Protein AF-A0AA37H356-F1 (afdb_monomer)

Structure (mmCIF, N/CA/C/O backbone):
data_AF-A0AA37H356-F1
#
_entry.id   AF-A0AA37H356-F1
#
loop_
_atom_site.group_PDB
_atom_site.id
_atom_site.type_symbol
_atom_site.label_atom_id
_atom_site.label_alt_id
_atom_site.label_comp_id
_atom_site.label_asym_id
_atom_site.label_entity_id
_atom_site.label_seq_id
_atom_site.pdbx_PDB_ins_code
_atom_site.Cartn_x
_atom_site.Cartn_y
_atom_site.Cartn_z
_atom_site.occupancy
_atom_site.B_iso_or_equiv
_atom_site.auth_seq_id
_atom_site.auth_comp_id
_atom_site.auth_asym_id
_atom_site.auth_atom_id
_atom_site.pdbx_PDB_model_num
ATOM 1 N N . MET A 1 1 ? 1.152 -1.610 14.961 1.00 90.94 1 MET A N 1
ATOM 2 C CA . MET A 1 1 ? -0.319 -1.770 15.049 1.00 90.94 1 MET A CA 1
ATOM 3 C C . MET A 1 1 ? -0.846 -1.714 16.476 1.00 90.94 1 MET A C 1
ATOM 5 O O . MET A 1 1 ? -1.595 -0.791 16.732 1.00 90.94 1 MET A O 1
ATOM 9 N N . LYS A 1 2 ? -0.465 -2.620 17.397 1.00 94.00 2 LYS A N 1
ATOM 10 C CA . LYS A 1 2 ? -1.009 -2.644 18.777 1.00 94.00 2 LYS A CA 1
ATOM 11 C C . LYS A 1 2 ? -0.949 -1.292 19.494 1.00 94.00 2 LYS A C 1
ATOM 13 O O . LYS A 1 2 ? -1.998 -0.783 19.840 1.00 94.00 2 LYS A O 1
ATOM 18 N N . ILE A 1 3 ? 0.238 -0.684 19.545 1.00 97.00 3 ILE A N 1
ATOM 19 C CA . ILE A 1 3 ? 0.449 0.637 20.159 1.00 97.00 3 ILE A CA 1
ATOM 20 C C . ILE A 1 3 ? -0.537 1.673 19.598 1.00 97.00 3 ILE A C 1
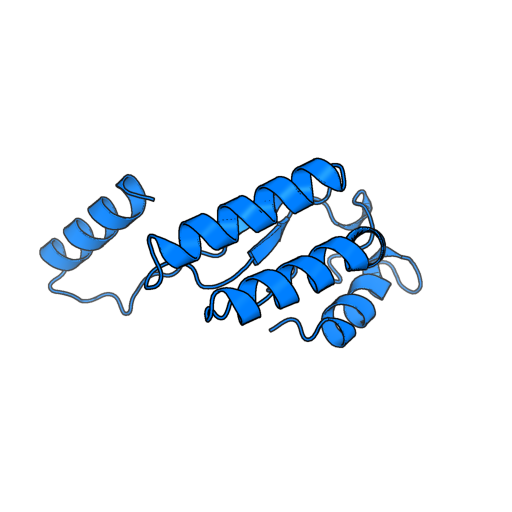ATOM 22 O O . ILE A 1 3 ? -1.257 2.304 20.347 1.00 97.00 3 ILE A O 1
ATOM 26 N N . ILE A 1 4 ? -0.645 1.800 18.271 1.00 96.56 4 ILE A N 1
ATOM 27 C CA . ILE A 1 4 ? -1.547 2.784 17.641 1.00 96.56 4 ILE A CA 1
ATOM 28 C C . ILE A 1 4 ? -3.017 2.536 18.019 1.00 96.56 4 ILE A C 1
ATOM 30 O O . ILE A 1 4 ? -3.767 3.483 18.228 1.00 96.56 4 ILE A O 1
ATOM 34 N N . ILE A 1 5 ? -3.430 1.267 18.073 1.00 96.88 5 ILE A N 1
ATOM 35 C CA . ILE A 1 5 ? -4.803 0.880 18.415 1.00 96.88 5 ILE A CA 1
ATOM 36 C C . ILE A 1 5 ? -5.090 1.181 19.889 1.00 96.88 5 ILE A C 1
ATOM 38 O O . ILE A 1 5 ? -6.106 1.795 20.187 1.00 96.88 5 ILE A O 1
ATOM 42 N N . GLU A 1 6 ? -4.182 0.785 20.781 1.00 97.56 6 GLU A N 1
ATOM 43 C CA . GLU A 1 6 ? -4.282 1.006 22.227 1.00 97.56 6 GLU A CA 1
ATOM 44 C C . GLU A 1 6 ? -4.358 2.507 22.542 1.00 97.56 6 GLU A C 1
ATOM 46 O O . GLU A 1 6 ? -5.304 2.946 23.190 1.00 97.56 6 GLU A O 1
ATOM 51 N N . GLU A 1 7 ? -3.461 3.314 21.971 1.00 97.25 7 GLU A N 1
ATOM 52 C CA . GLU A 1 7 ? -3.460 4.773 22.146 1.00 97.25 7 GLU A CA 1
ATOM 53 C C . GLU A 1 7 ? -4.742 5.432 21.612 1.00 97.25 7 GLU A C 1
ATOM 55 O O . GLU A 1 7 ? -5.293 6.343 22.235 1.00 97.25 7 GLU A O 1
ATOM 60 N N . PHE A 1 8 ? -5.254 4.974 20.461 1.00 96.88 8 PHE A N 1
ATOM 61 C CA . PHE A 1 8 ? -6.523 5.472 19.929 1.00 96.88 8 PHE A CA 1
ATOM 62 C C . PHE A 1 8 ? -7.692 5.129 20.859 1.00 96.88 8 PHE A C 1
ATOM 64 O O . PHE A 1 8 ? -8.530 5.991 21.130 1.00 96.88 8 PHE A O 1
ATOM 71 N N . ASP A 1 9 ? -7.757 3.894 21.356 1.00 96.50 9 ASP A N 1
ATOM 72 C CA . ASP A 1 9 ? -8.842 3.443 22.226 1.00 96.50 9 ASP A CA 1
ATOM 73 C C . ASP A 1 9 ? -8.810 4.179 23.579 1.00 96.50 9 ASP A C 1
ATOM 75 O O . ASP A 1 9 ? -9.851 4.646 24.051 1.00 96.50 9 ASP A O 1
ATOM 79 N N . GLU A 1 10 ? -7.629 4.373 24.172 1.00 97.44 10 GLU A N 1
ATOM 80 C CA . GLU A 1 10 ? -7.453 5.170 25.393 1.00 97.44 10 GLU A CA 1
ATOM 81 C C . GLU A 1 10 ? -7.842 6.641 25.186 1.00 97.44 10 GLU A C 1
ATOM 83 O O . GLU A 1 10 ? -8.527 7.246 26.023 1.00 97.44 10 GLU A O 1
ATOM 88 N N . PHE A 1 11 ? -7.459 7.231 24.049 1.00 97.31 11 PHE A N 1
ATOM 89 C CA . PHE A 1 11 ? -7.846 8.594 23.701 1.00 97.31 11 PHE A CA 1
ATOM 90 C C . PHE A 1 11 ? -9.368 8.741 23.593 1.00 97.31 11 PHE A C 1
ATOM 92 O O . PHE A 1 11 ? -9.939 9.688 24.143 1.00 97.31 11 PHE A O 1
ATOM 99 N N . GLN A 1 12 ? -10.044 7.803 22.927 1.00 97.31 12 GLN A N 1
ATOM 100 C CA . GLN A 1 12 ? -11.500 7.832 22.781 1.00 97.31 12 GLN A CA 1
ATOM 101 C C . GLN A 1 12 ? -12.210 7.680 24.129 1.00 97.31 12 GLN A C 1
ATOM 103 O O . GLN A 1 12 ? -13.159 8.416 24.401 1.00 97.31 12 GLN A O 1
ATOM 108 N N . GLN A 1 13 ? -11.718 6.804 25.013 1.00 97.25 13 GLN A N 1
ATOM 109 C CA . GLN A 1 13 ? -12.255 6.659 26.371 1.00 97.25 13 GLN A CA 1
ATOM 110 C C . GLN A 1 13 ? -12.148 7.968 27.161 1.00 97.25 13 GLN A C 1
ATOM 112 O O . GLN A 1 13 ? -13.131 8.425 27.745 1.00 97.25 13 GLN A O 1
ATOM 117 N N . ARG A 1 14 ? -10.981 8.623 27.130 1.00 97.75 14 ARG A N 1
ATOM 118 C CA . ARG A 1 14 ? -10.751 9.894 27.837 1.00 97.75 14 ARG A CA 1
ATOM 119 C C . ARG A 1 14 ? -11.570 11.053 27.270 1.00 97.75 14 ARG A C 1
ATOM 121 O O . ARG A 1 14 ? -11.946 11.964 28.005 1.00 97.75 14 ARG A O 1
ATOM 128 N N . THR A 1 15 ? -11.855 11.031 25.973 1.00 97.19 15 THR A N 1
ATOM 129 C CA . THR A 1 15 ? -12.542 12.123 25.270 1.00 97.19 15 THR A CA 1
ATOM 130 C C . THR A 1 15 ? -14.016 11.847 24.979 1.00 97.19 15 THR A C 1
ATOM 132 O O . THR A 1 15 ? -14.654 12.643 24.297 1.00 97.19 15 THR A O 1
ATOM 135 N N . HIS A 1 16 ? -14.579 10.772 25.543 1.00 95.88 16 HIS A N 1
ATOM 136 C CA . HIS A 1 16 ? -15.986 10.389 25.380 1.00 95.88 16 HIS A CA 1
ATOM 137 C C . HIS A 1 16 ? -16.375 10.192 23.905 1.00 95.88 16 HIS A C 1
ATOM 139 O O . HIS A 1 16 ? -17.433 10.630 23.458 1.00 95.88 16 HIS A O 1
ATOM 145 N N . ASN A 1 17 ? -15.509 9.506 23.156 1.00 94.81 17 ASN A N 1
ATOM 146 C CA . ASN A 1 17 ? -15.661 9.209 21.732 1.00 94.81 17 ASN A CA 1
ATOM 147 C C . ASN A 1 17 ? -15.778 10.452 20.823 1.00 94.81 17 ASN A C 1
ATOM 149 O O . ASN A 1 17 ? -16.533 10.440 19.851 1.00 94.81 17 ASN A O 1
ATOM 153 N N . SER A 1 18 ? -15.072 11.545 21.134 1.00 94.56 18 SER A N 1
ATOM 154 C CA . SER A 1 18 ? -15.209 12.808 20.391 1.00 94.56 18 SER A CA 1
ATOM 155 C C . SER A 1 18 ? -14.541 12.809 19.011 1.00 94.56 18 SER A C 1
ATOM 157 O O . SER A 1 18 ? -14.809 13.701 18.205 1.00 94.56 18 SER A O 1
ATOM 159 N N . PHE A 1 19 ? -13.678 11.832 18.713 1.00 95.12 19 PHE A N 1
ATOM 160 C CA . PHE A 1 19 ? -12.934 11.777 17.457 1.00 95.12 19 PHE A CA 1
ATOM 161 C C . PHE A 1 19 ? -13.582 10.816 16.454 1.00 95.12 19 PHE A C 1
ATOM 163 O O . PHE A 1 19 ? -13.939 9.690 16.794 1.00 95.12 19 PHE A O 1
ATOM 170 N N . GLY A 1 20 ? -13.711 11.241 15.194 1.00 93.50 20 GLY A N 1
ATOM 171 C CA . GLY A 1 20 ? -14.481 10.508 14.177 1.00 93.50 20 GLY A CA 1
ATOM 172 C C . GLY A 1 20 ? -13.900 9.148 13.771 1.00 93.50 20 GLY A C 1
ATOM 173 O O . GLY A 1 20 ? -14.635 8.284 13.296 1.00 93.50 20 GLY A O 1
ATOM 174 N N . GLY A 1 21 ? -12.597 8.929 13.963 1.00 94.69 21 GLY A N 1
ATOM 175 C CA . GLY A 1 21 ? -11.954 7.650 13.671 1.00 94.69 21 GLY A CA 1
ATOM 176 C C . GLY A 1 21 ? -10.511 7.782 13.205 1.00 94.69 21 GLY A C 1
ATOM 177 O O . GLY A 1 21 ? -10.024 8.873 12.936 1.00 94.69 21 GLY A O 1
ATOM 178 N N . LEU A 1 22 ? -9.838 6.640 13.086 1.00 96.12 2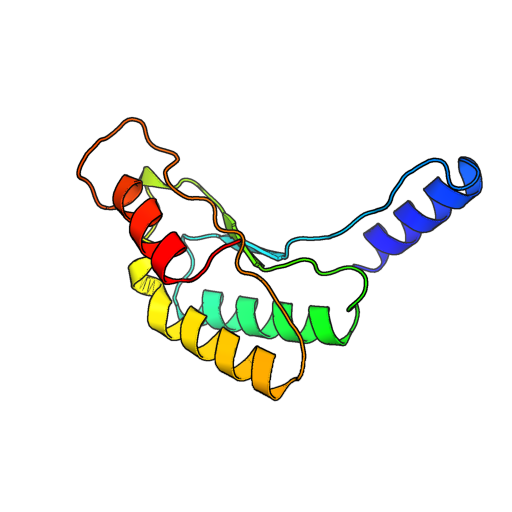2 LEU A N 1
ATOM 179 C CA . LEU A 1 22 ? -8.478 6.535 12.569 1.00 96.12 22 LEU A CA 1
ATOM 180 C C . LEU A 1 22 ? -8.392 5.364 11.586 1.00 96.12 22 LEU A C 1
ATOM 182 O O . LEU A 1 22 ? -8.987 4.302 11.795 1.00 96.12 22 LEU A O 1
ATOM 186 N N . LYS A 1 23 ? -7.625 5.565 10.518 1.00 97.06 23 LYS A N 1
ATOM 187 C CA . LYS A 1 23 ? -7.218 4.539 9.559 1.00 97.06 23 LYS A CA 1
ATOM 188 C C . LYS A 1 23 ? -5.732 4.699 9.263 1.00 97.06 23 LYS A C 1
ATOM 190 O O . LYS A 1 23 ? -5.162 5.756 9.506 1.00 97.06 23 LYS A O 1
ATOM 195 N N . ILE A 1 24 ? -5.124 3.643 8.743 1.00 97.81 24 ILE A N 1
ATOM 196 C CA . ILE A 1 24 ? -3.696 3.562 8.455 1.00 97.81 24 ILE A CA 1
ATOM 197 C C . ILE A 1 24 ? -3.523 3.200 6.986 1.00 97.81 24 ILE A C 1
ATOM 199 O O . ILE A 1 24 ? -4.090 2.211 6.518 1.00 97.81 24 ILE A O 1
ATOM 203 N N . ILE A 1 25 ? -2.729 3.990 6.277 1.00 98.38 25 ILE A N 1
ATOM 204 C CA . ILE A 1 25 ? -2.193 3.633 4.965 1.00 98.38 25 ILE A CA 1
ATOM 205 C C . ILE A 1 25 ? -0.834 2.991 5.229 1.00 98.38 25 ILE A C 1
ATOM 207 O O . ILE A 1 25 ? -0.018 3.550 5.961 1.00 98.38 25 ILE A O 1
ATOM 211 N N . TYR A 1 26 ? -0.627 1.778 4.726 1.00 98.25 26 TYR A N 1
ATOM 212 C CA . TYR A 1 26 ? 0.659 1.107 4.854 1.00 98.25 26 TYR A CA 1
ATOM 213 C C . TYR A 1 26 ? 1.601 1.666 3.784 1.00 98.25 26 TYR A C 1
ATOM 215 O O . TYR A 1 26 ? 1.279 1.608 2.601 1.00 98.25 26 TYR A O 1
ATOM 223 N N . CYS A 1 27 ? 2.756 2.190 4.187 1.00 97.69 27 CYS A N 1
ATOM 224 C CA . CYS A 1 27 ? 3.684 2.852 3.274 1.00 97.69 27 CYS A CA 1
ATOM 225 C C . CYS A 1 27 ? 5.004 2.087 3.170 1.00 97.69 27 CYS A C 1
ATOM 227 O O . CYS A 1 27 ? 5.475 1.498 4.144 1.00 97.69 27 CYS A O 1
ATOM 229 N N . THR A 1 28 ? 5.641 2.136 2.005 1.00 96.56 28 THR A N 1
ATOM 230 C CA . THR A 1 28 ? 7.001 1.613 1.797 1.00 96.56 28 THR A CA 1
ATOM 231 C C . THR A 1 28 ? 7.831 2.583 0.962 1.00 96.56 28 THR A C 1
ATOM 233 O O . THR A 1 28 ? 7.273 3.258 0.095 1.00 96.56 28 THR A O 1
ATOM 236 N N . PRO A 1 29 ? 9.151 2.701 1.206 1.00 95.56 29 PRO A N 1
ATOM 237 C CA . PRO A 1 29 ? 9.993 3.589 0.419 1.00 95.56 29 PRO A CA 1
ATOM 238 C C . PRO A 1 29 ? 10.022 3.203 -1.061 1.00 95.56 29 PRO A C 1
ATOM 240 O O . PRO A 1 29 ? 10.332 2.066 -1.412 1.00 95.56 29 PRO A O 1
ATOM 243 N N . ARG A 1 30 ? 9.798 4.177 -1.946 1.00 93.69 30 ARG A N 1
ATOM 244 C CA . ARG A 1 30 ? 9.852 3.979 -3.406 1.00 93.69 30 ARG A CA 1
ATOM 245 C C . ARG A 1 30 ? 11.244 3.636 -3.944 1.00 93.69 30 ARG A C 1
ATOM 247 O O . ARG A 1 30 ? 11.380 3.203 -5.082 1.00 93.69 30 ARG A O 1
ATOM 254 N N . SER A 1 31 ? 12.286 3.856 -3.145 1.00 92.88 31 SER A N 1
ATOM 255 C CA . SER A 1 31 ? 13.673 3.511 -3.475 1.00 92.88 31 SER A CA 1
ATOM 256 C C . SER A 1 31 ? 13.985 2.020 -3.316 1.00 92.88 31 SER A C 1
ATOM 258 O O . SER A 1 31 ? 15.081 1.589 -3.673 1.00 92.88 31 SER A O 1
ATOM 260 N N . PHE A 1 32 ? 13.059 1.230 -2.768 1.00 95.00 32 PHE A N 1
ATOM 261 C CA . PHE A 1 32 ? 13.256 -0.200 -2.561 1.00 95.00 32 PHE A CA 1
ATOM 262 C C . PHE A 1 32 ? 13.300 -0.983 -3.883 1.00 95.00 32 PHE A C 1
ATOM 264 O O . PHE A 1 32 ? 12.791 -0.555 -4.925 1.00 95.00 32 PHE A O 1
ATOM 271 N N . SER A 1 33 ? 13.949 -2.150 -3.839 1.00 95.94 33 SER A N 1
ATOM 272 C CA . SER A 1 33 ? 13.914 -3.104 -4.947 1.00 95.94 33 SER A CA 1
ATOM 273 C C . SER A 1 33 ? 12.515 -3.700 -5.096 1.00 95.94 33 SER A C 1
ATOM 275 O O . SER A 1 33 ? 11.732 -3.717 -4.146 1.00 95.94 33 SER A O 1
ATOM 277 N N . ASN A 1 34 ? 12.219 -4.236 -6.279 1.00 96.31 34 ASN A N 1
ATOM 278 C CA . ASN A 1 34 ? 10.944 -4.888 -6.575 1.00 96.31 34 ASN A CA 1
ATOM 279 C C . ASN A 1 34 ? 10.616 -5.993 -5.553 1.00 96.31 34 ASN A C 1
ATOM 281 O O . ASN A 1 34 ? 9.516 -6.006 -5.012 1.00 96.31 34 ASN A O 1
ATOM 285 N N . ASP A 1 35 ? 11.597 -6.827 -5.186 1.00 97.62 35 ASP A N 1
ATOM 286 C CA . ASP A 1 35 ? 11.423 -7.887 -4.179 1.00 97.62 35 ASP A CA 1
ATOM 287 C C . ASP A 1 35 ? 11.040 -7.340 -2.794 1.00 97.62 35 ASP A C 1
ATOM 289 O O . ASP A 1 35 ? 10.211 -7.919 -2.091 1.00 97.62 35 ASP A O 1
ATOM 293 N N . LEU A 1 36 ? 11.630 -6.210 -2.390 1.00 97.88 36 LEU A N 1
ATOM 294 C CA . LEU A 1 36 ? 11.308 -5.563 -1.118 1.00 97.88 36 LEU A CA 1
ATOM 295 C C . LEU A 1 36 ? 9.926 -4.899 -1.154 1.00 97.88 36 LEU A C 1
ATOM 297 O O . LEU A 1 36 ? 9.229 -4.895 -0.139 1.00 97.88 36 LEU A O 1
ATOM 301 N N . VAL A 1 37 ? 9.511 -4.368 -2.308 1.00 97.81 37 VAL A N 1
ATOM 302 C CA . VAL A 1 37 ? 8.155 -3.835 -2.499 1.00 97.81 37 VAL A CA 1
ATOM 303 C C . VAL A 1 37 ? 7.120 -4.964 -2.503 1.00 97.81 37 VAL A C 1
ATOM 305 O O . VAL A 1 37 ? 6.120 -4.841 -1.802 1.00 97.81 37 VAL A O 1
ATOM 308 N N . ASP A 1 38 ? 7.350 -6.087 -3.196 1.00 98.19 38 ASP A N 1
ATOM 309 C CA . ASP A 1 38 ? 6.444 -7.249 -3.137 1.00 98.19 38 ASP A CA 1
ATOM 310 C C . ASP A 1 38 ? 6.353 -7.806 -1.711 1.00 98.19 38 ASP A C 1
ATOM 312 O O . ASP A 1 38 ? 5.254 -8.078 -1.222 1.00 98.19 38 ASP A O 1
ATOM 316 N N . PHE A 1 39 ? 7.475 -7.889 -0.988 1.00 98.44 39 PHE A N 1
ATOM 317 C CA . PHE A 1 39 ? 7.464 -8.256 0.427 1.00 98.44 39 PHE A CA 1
ATOM 318 C C . PHE A 1 39 ? 6.557 -7.329 1.251 1.00 98.44 39 PHE A C 1
ATOM 320 O O . PHE A 1 39 ? 5.702 -7.808 2.000 1.00 98.44 39 PHE A O 1
ATOM 327 N N . ALA A 1 40 ? 6.694 -6.014 1.081 1.00 98.44 40 ALA A N 1
ATOM 328 C CA . ALA A 1 40 ? 5.872 -5.028 1.773 1.00 98.44 40 ALA A C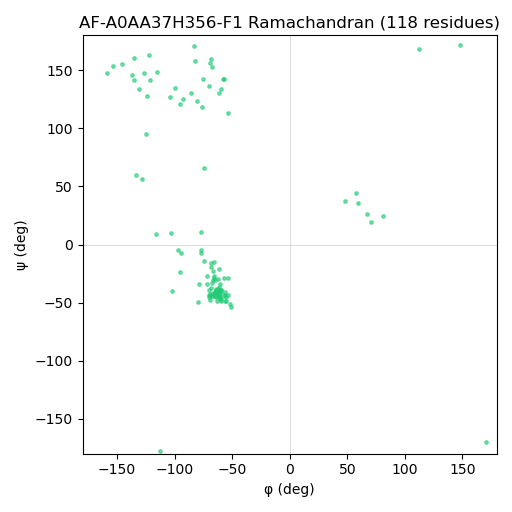A 1
ATOM 329 C C . ALA A 1 40 ? 4.383 -5.107 1.395 1.00 98.44 40 ALA A C 1
ATOM 331 O O . ALA A 1 40 ? 3.515 -4.988 2.261 1.00 98.44 40 ALA A O 1
ATOM 332 N N . LEU A 1 41 ? 4.068 -5.354 0.122 1.00 98.50 41 LEU A N 1
ATOM 333 C CA . LEU A 1 41 ? 2.701 -5.580 -0.353 1.00 98.50 41 LEU A CA 1
ATOM 334 C C . LEU A 1 41 ? 2.092 -6.824 0.315 1.00 98.50 41 LEU A C 1
ATOM 336 O O . LEU A 1 41 ? 0.975 -6.773 0.834 1.00 98.50 41 LEU A O 1
ATOM 340 N N . ASN A 1 42 ? 2.841 -7.928 0.393 1.00 98.44 42 ASN A N 1
ATOM 341 C CA . ASN A 1 42 ? 2.398 -9.137 1.091 1.00 98.44 42 ASN A CA 1
ATOM 342 C C . ASN A 1 42 ? 2.206 -8.893 2.601 1.00 98.44 42 ASN A C 1
ATOM 344 O O . ASN A 1 42 ? 1.240 -9.391 3.189 1.00 98.44 42 ASN A O 1
ATOM 348 N N . GLU A 1 43 ? 3.073 -8.098 3.238 1.00 98.44 43 GLU A N 1
ATOM 349 C CA . GLU A 1 43 ? 2.892 -7.706 4.640 1.00 98.44 43 GLU A CA 1
ATOM 350 C C . GLU A 1 43 ? 1.635 -6.841 4.825 1.00 98.44 43 GLU A C 1
ATOM 352 O O . GLU A 1 43 ? 0.842 -7.094 5.736 1.00 98.44 43 GLU A O 1
ATOM 357 N N . CYS A 1 44 ? 1.389 -5.881 3.929 1.00 98.56 44 CYS A N 1
ATOM 358 C CA . CYS A 1 44 ? 0.172 -5.071 3.928 1.00 98.56 44 CYS A CA 1
ATOM 359 C C . CYS A 1 44 ? -1.089 -5.945 3.838 1.00 98.56 44 CYS A C 1
ATOM 361 O O . CYS A 1 44 ? -2.027 -5.753 4.618 1.00 98.56 44 CYS A O 1
ATOM 363 N N . LEU A 1 45 ? -1.096 -6.956 2.961 1.00 98.62 45 LEU A N 1
ATOM 364 C CA . LEU A 1 45 ? -2.194 -7.922 2.854 1.00 98.62 45 LEU A CA 1
ATOM 365 C C . LEU A 1 45 ? -2.399 -8.700 4.161 1.00 98.62 45 LEU A C 1
ATOM 367 O O . LEU A 1 45 ? -3.522 -8.793 4.668 1.00 98.62 45 LEU A O 1
ATOM 371 N N . ALA A 1 46 ? -1.320 -9.205 4.763 1.00 98.31 46 ALA A N 1
ATOM 372 C CA . ALA A 1 46 ? -1.387 -9.881 6.058 1.00 98.31 46 ALA A CA 1
ATOM 373 C C . ALA A 1 46 ? -1.944 -8.955 7.157 1.00 98.31 46 ALA A C 1
ATOM 375 O O . ALA A 1 46 ? -2.756 -9.373 7.990 1.00 98.31 46 ALA A O 1
ATOM 376 N N . PHE A 1 47 ? -1.564 -7.677 7.137 1.00 98.12 47 PHE A N 1
ATOM 377 C CA . PHE A 1 47 ? -2.049 -6.673 8.078 1.00 98.12 47 PHE A CA 1
ATOM 378 C C . PHE A 1 47 ? -3.517 -6.334 7.840 1.00 98.12 47 PHE A C 1
ATOM 380 O O . PHE A 1 47 ? -4.258 -6.188 8.811 1.00 98.12 47 PHE A O 1
ATOM 387 N N . LYS A 1 48 ? -3.968 -6.254 6.585 1.00 98.12 48 LYS A N 1
ATOM 388 C CA . LYS A 1 48 ? -5.382 -6.065 6.255 1.00 98.12 48 LYS A CA 1
ATOM 389 C C . LYS A 1 48 ? -6.223 -7.224 6.776 1.00 98.12 48 LYS A C 1
ATOM 391 O O . LYS A 1 48 ? -7.259 -6.974 7.382 1.00 98.12 48 LYS A O 1
ATOM 396 N N . ASN A 1 49 ? -5.758 -8.460 6.613 1.00 97.38 49 ASN A N 1
ATOM 397 C CA . ASN A 1 49 ? -6.453 -9.643 7.124 1.00 97.38 49 ASN A CA 1
ATOM 398 C C . ASN A 1 49 ? -6.531 -9.652 8.655 1.00 97.38 49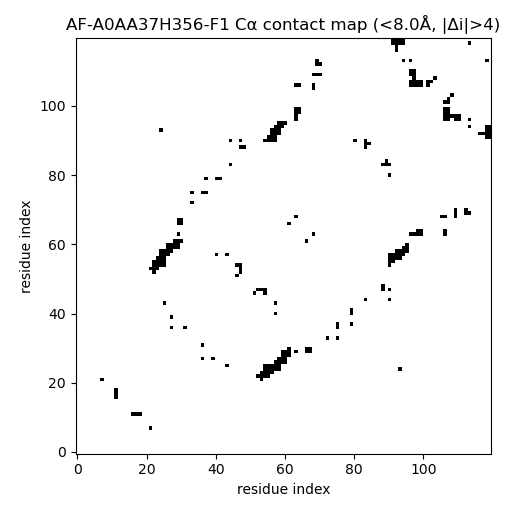 ASN A C 1
ATOM 400 O O . ASN A 1 49 ? -7.565 -9.981 9.232 1.00 97.38 49 ASN A O 1
ATOM 404 N N . LYS A 1 50 ? -5.454 -9.244 9.333 1.00 97.44 50 LYS A N 1
ATOM 405 C CA . LYS A 1 50 ? -5.394 -9.226 10.800 1.00 97.44 50 LYS A CA 1
ATOM 406 C C . LYS A 1 50 ? -6.116 -8.032 11.432 1.00 97.44 50 LYS A C 1
ATOM 408 O O . LYS A 1 50 ? -6.676 -8.152 12.519 1.00 97.44 50 LYS A O 1
ATOM 413 N N . TRP A 1 51 ? -6.096 -6.878 10.771 1.00 97.19 51 TRP A N 1
ATOM 414 C CA . TRP A 1 51 ? -6.635 -5.608 11.260 1.00 97.19 51 TRP A CA 1
ATOM 415 C C . TRP A 1 51 ? -7.492 -4.908 10.188 1.00 97.19 51 TRP A C 1
ATOM 417 O O . TRP A 1 51 ? -7.220 -3.756 9.828 1.00 97.19 51 TRP A O 1
ATOM 427 N N . PRO A 1 52 ? -8.575 -5.546 9.699 1.00 96.50 52 PRO A N 1
ATOM 428 C CA . PRO A 1 52 ? -9.339 -5.066 8.540 1.00 96.50 52 PRO A CA 1
ATOM 429 C C . PRO A 1 52 ? -9.992 -3.701 8.761 1.00 96.50 52 PRO A C 1
ATOM 431 O O . PRO A 1 52 ? -10.136 -2.919 7.814 1.00 96.50 52 PRO A O 1
ATOM 434 N N . LYS A 1 53 ? -10.334 -3.389 10.020 1.00 95.81 53 LYS A N 1
ATOM 435 C CA . LYS A 1 53 ? -10.860 -2.088 10.451 1.00 95.81 53 LYS A CA 1
ATOM 436 C C . LYS A 1 53 ? -9.834 -0.964 10.300 1.00 95.81 53 LYS A C 1
ATOM 438 O O . LYS A 1 53 ? -10.254 0.173 10.136 1.00 95.81 53 LYS A O 1
ATOM 443 N N . TRP A 1 54 ? -8.537 -1.241 10.349 1.00 97.38 54 TRP A N 1
ATOM 444 C CA . TRP A 1 54 ? -7.515 -0.203 10.490 1.00 97.38 54 TRP A CA 1
ATOM 445 C C . TRP A 1 54 ? -6.810 0.119 9.178 1.00 97.38 54 TRP A C 1
ATOM 447 O O . TRP A 1 54 ? -6.599 1.292 8.896 1.00 97.38 54 TRP A O 1
ATOM 457 N N . ILE A 1 55 ? -6.507 -0.882 8.350 1.00 98.00 55 ILE A N 1
ATOM 458 C CA . ILE A 1 55 ? -5.809 -0.662 7.076 1.00 98.00 55 ILE A CA 1
ATOM 459 C C . ILE A 1 55 ? -6.766 -0.084 6.022 1.00 98.00 55 ILE A C 1
ATOM 461 O O . ILE A 1 55 ? -7.759 -0.724 5.657 1.00 98.00 55 ILE A O 1
ATOM 465 N N . ALA A 1 56 ? -6.465 1.122 5.539 1.00 97.94 56 ALA A N 1
ATOM 466 C CA . ALA A 1 56 ? -7.204 1.830 4.494 1.00 97.94 56 ALA A CA 1
ATOM 467 C C . ALA A 1 56 ? -6.632 1.633 3.088 1.00 97.94 56 ALA A C 1
ATOM 469 O O . ALA A 1 56 ? -7.390 1.781 2.136 1.00 97.94 56 ALA A O 1
ATOM 470 N N . GLY A 1 57 ? -5.351 1.292 2.953 1.00 98.12 57 GLY A N 1
ATOM 471 C CA . GLY A 1 57 ? -4.703 1.158 1.652 1.00 98.12 57 GLY A CA 1
ATOM 472 C C . GLY A 1 57 ? -3.193 0.984 1.756 1.00 98.12 57 GLY A C 1
ATOM 473 O O . GLY A 1 57 ? -2.659 0.805 2.857 1.00 98.12 57 GLY A O 1
ATOM 474 N N . PHE A 1 58 ? -2.539 1.064 0.602 1.00 98.50 58 PHE A N 1
ATOM 475 C CA . PHE A 1 58 ? -1.091 0.999 0.433 1.00 98.50 58 PHE A CA 1
ATOM 476 C C . PHE A 1 58 ? -0.579 2.207 -0.360 1.00 98.50 58 PHE A C 1
ATOM 478 O O . PHE A 1 58 ? -1.273 2.687 -1.257 1.00 98.50 58 PHE A O 1
ATOM 485 N N . ASP A 1 59 ? 0.634 2.664 -0.056 1.00 97.94 59 ASP A N 1
ATOM 486 C CA . ASP A 1 59 ? 1.280 3.800 -0.718 1.00 97.94 59 ASP A CA 1
ATOM 487 C C . ASP A 1 59 ? 2.812 3.628 -0.826 1.00 97.94 59 ASP A C 1
ATOM 489 O O . ASP A 1 59 ? 3.447 2.921 -0.035 1.00 97.94 59 ASP A O 1
ATOM 493 N N . LEU A 1 60 ? 3.405 4.296 -1.814 1.00 96.00 60 LEU A N 1
ATOM 494 C CA . LEU A 1 60 ? 4.844 4.454 -1.981 1.00 96.00 60 LEU A CA 1
ATOM 495 C C . LEU A 1 60 ? 5.267 5.862 -1.560 1.00 96.00 60 LEU A C 1
ATOM 497 O O . LEU A 1 60 ? 4.770 6.849 -2.086 1.00 96.00 60 LEU A O 1
ATOM 501 N N . VAL A 1 61 ? 6.253 5.954 -0.670 1.00 95.31 61 VAL A N 1
ATOM 502 C CA . VAL A 1 61 ? 6.704 7.237 -0.104 1.00 95.31 61 VAL A CA 1
ATOM 503 C C . VAL A 1 61 ? 8.192 7.494 -0.344 1.00 95.31 61 VAL A C 1
ATOM 505 O O . VAL A 1 61 ? 8.965 6.575 -0.627 1.00 95.31 61 VAL A O 1
ATOM 508 N N . GLY A 1 62 ? 8.612 8.750 -0.191 1.00 91.31 62 GLY A N 1
ATOM 509 C CA . GLY A 1 62 ? 9.991 9.211 -0.389 1.00 91.31 62 GLY A CA 1
ATOM 510 C C . GLY A 1 62 ? 10.133 10.136 -1.599 1.00 91.31 62 GLY A C 1
ATOM 511 O O . GLY A 1 62 ? 9.208 10.239 -2.397 1.00 91.31 62 GLY A O 1
ATOM 512 N N . GLU A 1 63 ? 11.293 10.794 -1.726 1.00 89.38 63 GLU A N 1
ATOM 513 C CA . GLU A 1 63 ? 11.547 11.816 -2.756 1.00 89.38 63 GLU A CA 1
ATOM 514 C C . GLU A 1 63 ? 11.240 11.285 -4.163 1.00 89.38 63 GLU A C 1
ATOM 516 O O . GLU A 1 63 ? 11.914 10.382 -4.664 1.00 89.38 63 GLU A O 1
ATOM 521 N N . GLU A 1 64 ? 10.207 11.847 -4.789 1.00 85.25 64 GLU A N 1
ATOM 522 C CA . GLU A 1 64 ? 9.651 11.352 -6.044 1.00 85.25 64 GLU A CA 1
ATOM 523 C C . GLU A 1 64 ? 10.590 11.577 -7.237 1.00 85.25 64 GLU A C 1
ATOM 525 O O . GLU A 1 64 ? 10.830 10.647 -8.005 1.00 85.25 64 GLU A O 1
ATOM 530 N N . SER A 1 65 ? 11.204 12.758 -7.330 1.00 79.56 65 SER A N 1
ATOM 531 C CA . SER A 1 65 ? 12.103 13.145 -8.428 1.00 79.56 65 SER A CA 1
ATOM 532 C C . SER A 1 65 ? 13.405 12.340 -8.500 1.00 79.56 65 SER A C 1
ATOM 534 O O . SER A 1 65 ? 13.973 12.164 -9.576 1.00 79.56 65 SER A O 1
ATOM 536 N N . LYS A 1 66 ? 13.896 11.838 -7.359 1.00 77.56 66 LYS A N 1
ATOM 537 C CA . LYS A 1 66 ? 15.056 10.929 -7.285 1.00 77.56 66 LYS A CA 1
ATOM 538 C C . LYS A 1 66 ? 14.653 9.459 -7.197 1.00 77.56 66 LYS A C 1
ATOM 540 O O . LYS A 1 66 ? 15.514 8.578 -7.142 1.00 77.56 66 LYS A O 1
ATOM 545 N N . GLY A 1 67 ? 13.354 9.205 -7.104 1.00 75.12 67 GLY A N 1
ATOM 546 C CA . GLY A 1 67 ? 12.782 7.886 -6.969 1.00 75.12 67 GLY A CA 1
ATOM 547 C C . GLY A 1 67 ? 12.623 7.186 -8.310 1.00 75.12 67 GLY A C 1
ATOM 548 O O . GLY A 1 67 ? 12.779 7.751 -9.388 1.00 75.12 67 GLY A O 1
ATOM 549 N N . ARG A 1 68 ? 12.276 5.908 -8.224 1.00 84.38 68 ARG A N 1
ATOM 550 C CA . ARG A 1 68 ? 11.911 5.085 -9.377 1.00 84.38 68 ARG A CA 1
ATOM 551 C C . ARG A 1 68 ? 10.498 5.464 -9.834 1.00 84.38 68 ARG A C 1
ATOM 553 O O . ARG A 1 68 ? 9.669 5.723 -8.951 1.00 84.38 68 ARG A O 1
ATOM 560 N N . PRO A 1 69 ? 10.190 5.498 -11.139 1.00 88.25 69 PRO A N 1
ATOM 561 C CA . PRO A 1 69 ? 8.830 5.753 -11.600 1.00 88.25 69 PRO A CA 1
ATOM 562 C C . PRO A 1 69 ? 7.901 4.592 -11.222 1.00 88.25 69 PRO A C 1
ATOM 564 O O . PRO A 1 69 ? 8.332 3.445 -11.097 1.00 88.25 69 PRO A O 1
ATOM 567 N N . VAL A 1 70 ? 6.611 4.881 -11.048 1.00 91.94 70 VAL A N 1
ATOM 568 C CA . VAL A 1 70 ? 5.597 3.900 -10.620 1.00 91.94 70 VAL A CA 1
ATOM 569 C C . VAL A 1 70 ? 5.484 2.746 -11.621 1.00 91.94 70 VAL A C 1
ATOM 571 O O . VAL A 1 70 ? 5.292 1.598 -11.213 1.00 91.94 70 VAL A O 1
ATOM 574 N N . ARG A 1 71 ? 5.675 3.022 -12.921 1.00 93.31 71 ARG A N 1
ATOM 575 C CA . ARG A 1 71 ? 5.649 2.009 -13.989 1.00 93.31 71 ARG A CA 1
ATOM 576 C C . ARG A 1 71 ? 6.597 0.826 -13.766 1.00 93.31 71 ARG A C 1
ATOM 578 O O . ARG A 1 71 ? 6.282 -0.281 -14.195 1.00 93.31 71 ARG A O 1
ATOM 585 N N . ASP A 1 72 ? 7.714 1.032 -13.065 1.00 94.00 72 ASP A N 1
ATOM 586 C CA . ASP A 1 72 ? 8.709 -0.015 -12.784 1.00 94.00 72 ASP A CA 1
ATOM 587 C C . ASP A 1 72 ? 8.186 -1.105 -11.830 1.00 94.00 72 ASP A C 1
ATOM 589 O O . ASP A 1 72 ? 8.803 -2.166 -11.716 1.00 94.00 72 ASP A O 1
ATOM 593 N N . LEU A 1 73 ? 7.078 -0.831 -11.132 1.00 95.31 73 LEU A N 1
ATOM 594 C CA . LEU A 1 73 ? 6.463 -1.697 -10.121 1.00 95.31 73 LEU A CA 1
ATOM 595 C C . LEU A 1 73 ? 5.052 -2.172 -10.519 1.00 95.31 73 LEU A C 1
ATOM 597 O O . LEU A 1 73 ? 4.308 -2.738 -9.715 1.00 95.31 73 LEU A O 1
ATOM 601 N N . VAL A 1 74 ? 4.644 -1.919 -11.768 1.00 95.88 74 VAL A N 1
ATOM 602 C CA . VAL A 1 74 ? 3.326 -2.326 -12.282 1.00 95.88 74 VAL A CA 1
ATOM 603 C C . VAL A 1 74 ? 3.076 -3.832 -12.130 1.00 95.88 74 VAL A C 1
ATOM 605 O O . VAL A 1 74 ? 1.985 -4.177 -11.667 1.00 95.88 74 VAL A O 1
ATOM 608 N N . PRO A 1 75 ? 4.020 -4.741 -12.459 1.00 96.81 75 PRO A N 1
ATOM 609 C CA . PRO A 1 75 ? 3.808 -6.175 -12.263 1.00 96.81 75 PRO A CA 1
ATOM 610 C C . PRO A 1 75 ? 3.457 -6.536 -10.813 1.00 96.81 75 PRO A C 1
ATOM 612 O O . PRO A 1 75 ? 2.519 -7.300 -10.576 1.00 96.81 75 PRO A O 1
ATOM 615 N N . GLU A 1 76 ? 4.151 -5.941 -9.846 1.00 97.69 76 GLU A N 1
ATOM 616 C CA . GLU A 1 76 ? 3.959 -6.156 -8.413 1.00 97.69 76 GLU A CA 1
ATOM 617 C C . GLU A 1 76 ? 2.587 -5.641 -7.961 1.00 97.69 76 GLU A C 1
ATOM 619 O O . GLU A 1 76 ? 1.867 -6.334 -7.240 1.00 97.69 76 GLU A O 1
ATOM 624 N N . PHE A 1 77 ? 2.162 -4.466 -8.436 1.00 97.56 77 PHE A N 1
ATOM 625 C CA . PHE A 1 77 ? 0.847 -3.914 -8.096 1.00 97.56 77 PHE A CA 1
ATOM 626 C C . PHE A 1 77 ? -0.316 -4.696 -8.701 1.00 97.56 77 PHE A C 1
ATOM 628 O O . PHE A 1 77 ? -1.353 -4.851 -8.050 1.00 97.56 77 PHE A O 1
ATOM 635 N N . LEU A 1 78 ? -0.168 -5.202 -9.926 1.00 97.25 78 LEU A N 1
ATOM 636 C CA . LEU A 1 78 ? -1.177 -6.061 -10.543 1.00 97.25 78 LEU A CA 1
ATOM 637 C C . LEU A 1 78 ? -1.274 -7.401 -9.808 1.00 97.25 78 LEU A C 1
ATOM 639 O O . LEU A 1 78 ? -2.378 -7.831 -9.475 1.00 97.25 78 LEU A O 1
ATOM 643 N N . ALA A 1 79 ? -0.135 -8.015 -9.475 1.00 97.69 79 ALA A N 1
ATOM 644 C CA . ALA A 1 79 ? -0.101 -9.234 -8.672 1.00 97.69 79 ALA A CA 1
ATOM 645 C C . ALA A 1 79 ? -0.734 -9.022 -7.288 1.00 97.69 79 ALA A C 1
ATOM 647 O O . ALA A 1 79 ? -1.505 -9.859 -6.820 1.00 97.69 79 ALA A O 1
ATOM 648 N N . PHE A 1 80 ? -0.462 -7.885 -6.647 1.00 98.00 80 PHE A N 1
ATOM 649 C CA . PHE A 1 80 ? -1.051 -7.532 -5.359 1.00 98.00 80 PHE A CA 1
ATOM 650 C C . PHE A 1 80 ? -2.575 -7.386 -5.409 1.00 98.00 80 PHE A C 1
ATOM 652 O O . PH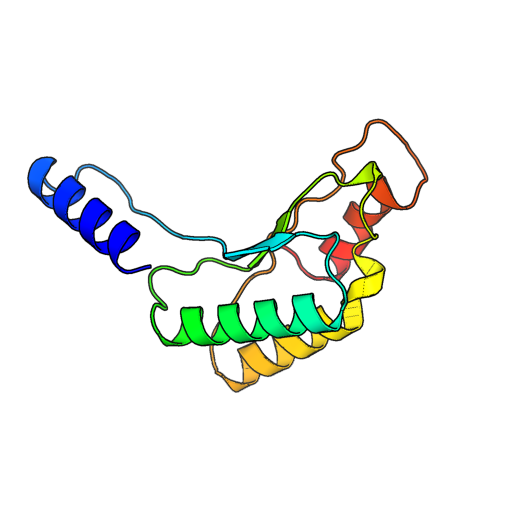E A 1 80 ? -3.253 -7.823 -4.476 1.00 98.00 80 PHE A O 1
ATOM 659 N N . ARG A 1 81 ? -3.135 -6.826 -6.490 1.00 96.75 81 ARG A N 1
ATOM 660 C CA . ARG A 1 81 ? -4.597 -6.787 -6.671 1.00 96.75 81 ARG A CA 1
ATOM 661 C C . ARG A 1 81 ? -5.186 -8.174 -6.780 1.00 96.75 81 ARG A C 1
ATOM 663 O O . ARG A 1 81 ? -6.104 -8.470 -6.029 1.00 96.75 81 ARG A O 1
ATOM 670 N N . THR A 1 82 ? -4.610 -9.028 -7.624 1.00 97.62 82 THR A N 1
ATOM 671 C CA . THR A 1 82 ? -5.056 -10.419 -7.755 1.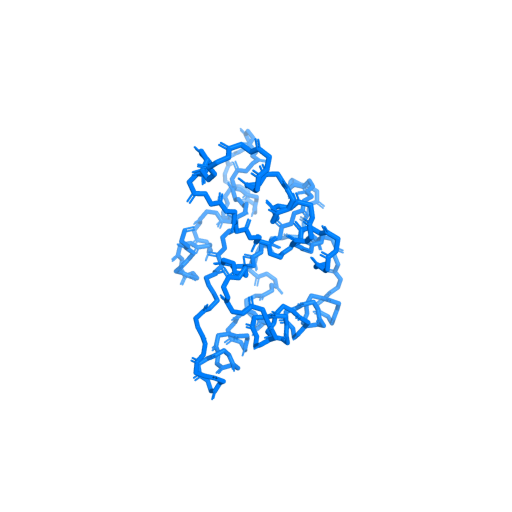00 97.62 82 THR A CA 1
ATOM 672 C C . THR A 1 82 ? -5.040 -11.126 -6.399 1.00 97.62 82 THR A C 1
ATOM 674 O O . THR A 1 82 ? -6.054 -11.680 -5.990 1.00 97.62 82 THR A O 1
ATOM 677 N N . LYS A 1 83 ? -3.937 -11.018 -5.642 1.00 98.00 83 LYS A N 1
ATOM 678 C CA . LYS A 1 83 ? -3.825 -11.591 -4.288 1.00 98.00 83 LYS A CA 1
ATOM 679 C C . LYS A 1 83 ? -4.880 -11.025 -3.322 1.00 98.00 83 LYS A C 1
ATOM 681 O O . LYS A 1 83 ? -5.406 -11.757 -2.487 1.00 98.00 83 LYS A O 1
ATOM 686 N N . SER A 1 84 ? -5.176 -9.727 -3.406 1.00 97.56 84 SER A N 1
ATOM 687 C CA . SER A 1 84 ? -6.179 -9.070 -2.554 1.00 97.56 84 SER A CA 1
ATOM 688 C C . SER A 1 84 ? -7.601 -9.535 -2.887 1.00 97.56 84 SER A C 1
ATOM 690 O O . SER A 1 84 ? -8.368 -9.849 -1.975 1.00 97.56 84 SER A O 1
ATOM 692 N N . ASP A 1 85 ? -7.920 -9.653 -4.178 1.00 96.94 85 ASP A N 1
ATOM 693 C CA . ASP A 1 85 ? -9.206 -10.150 -4.674 1.00 96.94 85 ASP A CA 1
ATOM 694 C C . ASP A 1 85 ? -9.418 -11.623 -4.283 1.00 96.94 85 ASP A C 1
ATOM 696 O O . ASP A 1 85 ? -10.477 -11.979 -3.766 1.00 96.94 85 ASP A O 1
ATOM 700 N N . GLU A 1 86 ? -8.391 -12.466 -4.435 1.00 97.81 86 GLU A N 1
ATOM 701 C CA . GLU A 1 86 ? -8.399 -13.870 -3.995 1.00 97.81 86 GLU A CA 1
ATOM 702 C C . GLU A 1 86 ? -8.581 -14.009 -2.476 1.00 97.81 86 GLU A C 1
ATOM 704 O O . GLU A 1 86 ? -9.280 -14.909 -2.007 1.00 97.81 86 GLU A O 1
ATOM 709 N N . ALA A 1 87 ? -7.993 -13.098 -1.696 1.00 97.00 87 ALA A N 1
ATOM 710 C CA . ALA A 1 87 ? -8.169 -13.035 -0.247 1.00 97.00 87 ALA A CA 1
ATOM 711 C C . ALA A 1 87 ? -9.517 -12.418 0.179 1.00 97.00 87 ALA A C 1
ATOM 713 O O . ALA A 1 87 ? -9.821 -12.380 1.374 1.00 97.00 87 ALA A O 1
ATOM 714 N N . GLY A 1 88 ? -10.327 -11.927 -0.765 1.00 97.38 88 GLY A N 1
ATOM 715 C CA . GLY A 1 88 ? -11.624 -11.311 -0.491 1.00 97.38 88 GLY A CA 1
ATOM 716 C C . GLY A 1 88 ? -11.528 -9.985 0.269 1.00 97.38 88 GLY A C 1
ATOM 717 O O . GLY A 1 88 ? -12.465 -9.617 0.982 1.00 97.38 88 GLY A O 1
ATOM 718 N N . VAL A 1 89 ? -10.407 -9.266 0.152 1.00 97.06 89 VAL A N 1
ATOM 719 C CA . VAL A 1 89 ? -10.191 -7.975 0.817 1.00 97.06 89 VAL A CA 1
ATOM 720 C C . VAL A 1 89 ? -9.897 -6.871 -0.186 1.00 97.06 89 VAL A C 1
ATOM 722 O O . VAL A 1 89 ? -9.159 -7.043 -1.145 1.00 97.06 89 VAL A O 1
ATOM 725 N N . GLN A 1 90 ? -10.428 -5.679 0.075 1.00 95.62 90 GLN A N 1
ATOM 726 C CA . GLN A 1 90 ? -10.117 -4.500 -0.726 1.00 95.62 90 GLN A CA 1
ATOM 727 C C . GLN A 1 90 ? -8.980 -3.700 -0.082 1.00 95.62 90 GLN A C 1
ATOM 729 O O . GLN A 1 90 ? -9.127 -3.210 1.046 1.00 95.62 90 GLN A O 1
ATOM 734 N N . ILE A 1 91 ? -7.880 -3.527 -0.819 1.00 97.94 91 ILE A N 1
ATOM 735 C CA . ILE A 1 91 ? -6.754 -2.664 -0.438 1.00 97.94 91 ILE A CA 1
ATOM 736 C C . 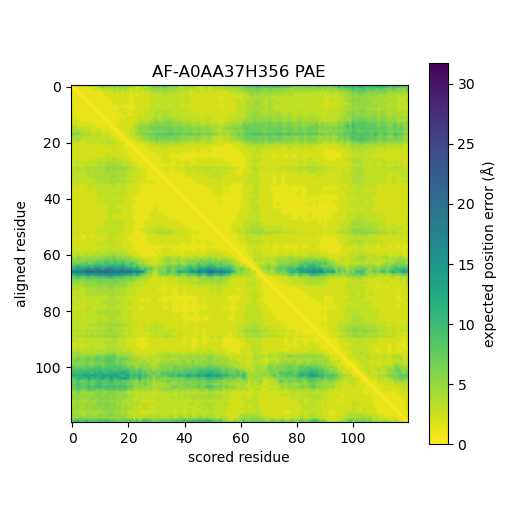ILE A 1 91 ? -6.492 -1.661 -1.573 1.00 97.94 91 ILE A C 1
ATOM 738 O O . ILE A 1 91 ? -5.819 -1.992 -2.546 1.00 97.94 91 ILE A O 1
ATOM 742 N N . PRO A 1 92 ? -7.061 -0.445 -1.489 1.00 97.44 92 PRO A N 1
ATOM 743 C CA . PRO A 1 92 ? -6.774 0.634 -2.428 1.00 97.44 92 PRO A CA 1
ATOM 744 C C . PRO A 1 92 ? -5.286 0.994 -2.469 1.00 97.44 92 PRO A C 1
ATOM 746 O O . PRO A 1 92 ? -4.629 1.032 -1.427 1.00 97.44 92 PRO A O 1
ATOM 749 N N . LEU A 1 93 ? -4.791 1.312 -3.663 1.00 97.50 93 LEU A N 1
ATOM 750 C CA . LEU A 1 93 ? -3.521 2.010 -3.845 1.00 97.50 93 LEU A CA 1
ATOM 751 C C . LEU A 1 93 ? -3.807 3.514 -3.753 1.00 97.50 93 LEU A C 1
ATOM 753 O O . LEU A 1 93 ? -4.771 3.977 -4.363 1.00 97.50 93 LEU A O 1
ATOM 757 N N . LEU A 1 94 ? -3.031 4.228 -2.941 1.00 97.06 94 LEU A N 1
ATOM 758 C CA . LEU A 1 94 ? -3.232 5.636 -2.577 1.00 97.06 94 LEU A CA 1
ATOM 759 C C . LEU A 1 94 ? -1.933 6.407 -2.833 1.00 97.06 94 LEU A C 1
ATOM 761 O O . LEU A 1 94 ? -1.333 6.944 -1.907 1.00 97.06 94 LEU A O 1
ATOM 765 N N . PHE A 1 95 ? -1.449 6.345 -4.073 1.00 95.81 95 PHE A N 1
ATOM 766 C CA . PHE A 1 95 ? -0.084 6.737 -4.402 1.00 95.81 95 PHE A CA 1
ATOM 767 C C . PHE A 1 95 ? 0.165 8.243 -4.304 1.00 95.81 95 PHE A C 1
ATOM 769 O O . PHE A 1 95 ? -0.577 9.044 -4.879 1.00 95.81 95 PHE A O 1
ATOM 776 N N . HIS A 1 96 ? 1.297 8.613 -3.705 1.00 92.94 96 HIS A N 1
ATOM 777 C CA . HIS A 1 96 ? 1.960 9.873 -4.042 1.00 92.94 96 HIS A CA 1
ATOM 778 C C . HIS A 1 96 ? 2.325 9.887 -5.532 1.00 92.94 96 HIS A C 1
ATOM 780 O O . HIS A 1 96 ? 2.847 8.906 -6.069 1.00 92.94 96 HIS A O 1
ATOM 786 N N . CYS A 1 97 ? 2.027 10.996 -6.205 1.00 90.12 97 CYS A N 1
ATOM 787 C CA . CYS A 1 97 ? 2.326 11.191 -7.618 1.00 90.12 97 CYS A CA 1
ATOM 788 C C . CYS A 1 97 ? 2.358 12.681 -7.974 1.00 90.12 97 CYS A C 1
ATOM 790 O O . CYS A 1 97 ? 1.596 13.483 -7.428 1.00 90.12 97 CYS A O 1
ATOM 792 N N . GLY A 1 98 ? 3.209 13.042 -8.935 1.00 88.12 98 GLY A N 1
ATOM 793 C CA . GLY A 1 98 ? 3.314 14.414 -9.428 1.00 88.12 98 GLY A CA 1
ATOM 794 C C . GLY A 1 98 ? 3.949 15.402 -8.443 1.00 88.12 98 GLY A C 1
ATOM 795 O O . GLY A 1 98 ? 3.778 16.607 -8.615 1.00 88.12 98 GLY A O 1
ATOM 796 N N . GLU A 1 99 ? 4.688 14.940 -7.432 1.00 89.75 99 GLU A N 1
ATOM 797 C CA . GLU A 1 99 ? 5.485 15.777 -6.530 1.00 89.75 99 GLU A CA 1
ATOM 798 C C . GLU A 1 99 ? 6.755 16.283 -7.245 1.00 89.75 99 GLU A C 1
ATOM 800 O O . 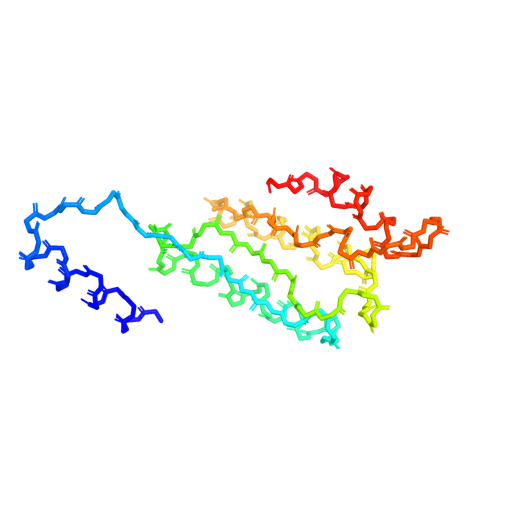GLU A 1 99 ? 7.889 15.907 -6.946 1.00 89.75 99 GLU A O 1
ATOM 805 N N . THR A 1 100 ? 6.557 17.126 -8.257 1.00 88.56 100 THR A N 1
ATOM 806 C CA . THR A 1 100 ? 7.624 17.748 -9.043 1.00 88.56 100 THR A CA 1
ATOM 807 C C . THR A 1 100 ? 7.167 19.075 -9.641 1.00 88.56 100 THR A C 1
ATOM 809 O O . THR A 1 100 ? 5.979 19.302 -9.867 1.00 88.56 100 THR A O 1
ATOM 812 N N . THR A 1 101 ? 8.119 19.973 -9.897 1.00 89.25 101 THR A N 1
ATOM 813 C CA . THR A 1 101 ? 7.894 21.212 -10.661 1.00 89.25 101 THR A CA 1
ATOM 814 C C . THR A 1 101 ? 8.224 21.061 -12.145 1.00 89.25 101 THR A C 1
ATOM 816 O O . THR A 1 101 ? 8.006 21.993 -12.918 1.00 89.25 101 THR A O 1
ATOM 819 N N . ASP A 1 102 ? 8.792 19.921 -12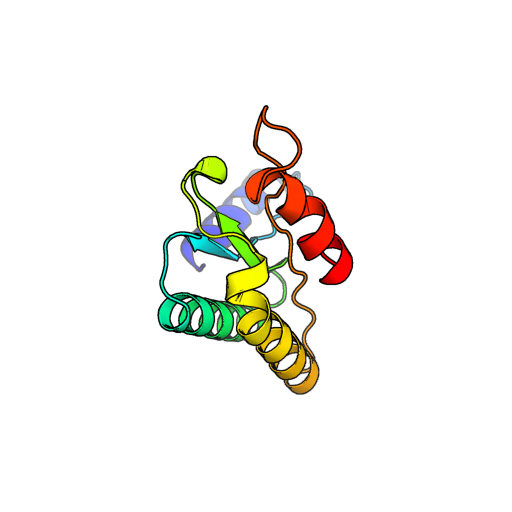.530 1.00 87.31 102 ASP A N 1
ATOM 820 C CA . ASP A 1 102 ? 9.178 19.627 -13.903 1.00 87.31 102 ASP A CA 1
ATOM 821 C C . ASP A 1 102 ? 7.978 19.128 -14.719 1.00 87.31 102 ASP A C 1
ATOM 823 O O . ASP A 1 102 ? 6.991 18.641 -14.170 1.00 87.31 102 ASP A O 1
ATOM 827 N N . ILE A 1 103 ? 8.066 19.249 -16.046 1.00 87.75 103 ILE A N 1
ATOM 828 C CA . ILE A 1 103 ? 7.008 18.847 -16.982 1.00 87.75 103 ILE A CA 1
ATOM 829 C C . ILE A 1 103 ? 7.616 17.983 -18.087 1.00 87.75 103 ILE A C 1
ATOM 831 O O . ILE A 1 103 ? 8.624 18.364 -18.688 1.00 87.75 103 ILE A O 1
ATOM 835 N N . GLY A 1 104 ? 6.963 16.865 -18.404 1.00 87.75 104 GLY A N 1
ATOM 836 C CA . GLY A 1 104 ? 7.328 15.978 -19.506 1.00 87.75 104 GLY A CA 1
ATOM 837 C C . GLY A 1 104 ? 8.473 15.020 -19.183 1.00 87.75 104 GLY A C 1
ATOM 838 O O . GLY A 1 104 ? 9.175 14.590 -20.100 1.00 87.75 104 GLY A O 1
ATOM 839 N N . ASN A 1 105 ? 8.685 14.702 -17.906 1.00 86.44 105 ASN A N 1
ATOM 840 C CA . ASN A 1 105 ? 9.648 13.708 -17.458 1.00 86.44 105 ASN A CA 1
ATOM 841 C C . ASN A 1 105 ? 8.951 12.478 -16.843 1.00 86.44 105 ASN A C 1
ATOM 843 O O . ASN A 1 105 ? 7.728 12.325 -16.855 1.00 86.44 105 ASN A O 1
ATOM 847 N N . ASP A 1 106 ? 9.747 11.530 -16.353 1.00 86.44 106 ASP A N 1
ATOM 848 C CA . ASP A 1 106 ? 9.215 10.294 -15.768 1.00 86.44 106 ASP A CA 1
ATOM 849 C C . ASP A 1 106 ? 8.478 10.532 -14.436 1.00 86.44 106 ASP A C 1
ATOM 851 O O . ASP A 1 106 ? 7.684 9.700 -14.006 1.00 86.44 106 ASP A O 1
ATOM 855 N N . THR A 1 107 ? 8.731 11.662 -13.777 1.00 85.38 107 THR A N 1
ATOM 856 C CA . THR A 1 107 ? 8.198 11.982 -12.452 1.00 85.38 107 THR A CA 1
ATOM 857 C C . THR A 1 107 ? 6.757 12.480 -12.536 1.00 85.38 107 THR A C 1
ATOM 859 O O . THR A 1 107 ? 5.892 11.950 -11.841 1.00 85.38 107 THR A O 1
ATOM 862 N N . ASP A 1 108 ? 6.459 13.444 -13.414 1.00 88.31 108 ASP A N 1
ATOM 863 C CA . ASP A 1 108 ? 5.083 13.911 -13.637 1.00 88.31 108 ASP A CA 1
ATOM 864 C C . ASP A 1 108 ? 4.240 12.872 -14.393 1.00 88.31 108 ASP A C 1
ATOM 866 O O . ASP A 1 108 ? 3.036 12.757 -14.153 1.00 88.31 108 ASP A O 1
ATOM 870 N N . SER A 1 109 ? 4.878 12.027 -15.212 1.00 91.25 109 SER A N 1
ATOM 871 C CA . SER A 1 109 ? 4.215 10.894 -15.875 1.00 91.25 109 SER A CA 1
ATOM 872 C C . SER A 1 109 ? 3.625 9.868 -14.896 1.00 91.25 109 SER A C 1
ATOM 874 O O . SER A 1 109 ? 2.664 9.184 -15.257 1.00 91.25 109 SER A O 1
ATOM 876 N N . ASN A 1 110 ? 4.099 9.814 -13.640 1.00 92.12 110 ASN A N 1
ATOM 877 C CA . ASN A 1 110 ? 3.504 8.955 -12.610 1.00 92.12 110 ASN A CA 1
ATOM 878 C C . ASN A 1 110 ? 2.010 9.251 -12.407 1.00 92.12 110 ASN A C 1
ATOM 880 O O . ASN A 1 110 ? 1.265 8.330 -12.091 1.00 92.12 110 ASN A O 1
ATOM 884 N N . LEU A 1 111 ? 1.540 10.487 -12.641 1.00 92.62 111 LEU A N 1
ATOM 885 C CA . LEU A 1 111 ? 0.109 10.823 -12.584 1.00 92.62 111 LEU A CA 1
ATOM 886 C C . LEU A 1 111 ? -0.726 9.953 -13.534 1.00 92.62 111 LEU A C 1
ATOM 888 O O . LEU A 1 111 ? -1.811 9.498 -13.175 1.00 92.62 111 LEU A O 1
ATOM 892 N N . VAL A 1 112 ? -0.220 9.696 -14.743 1.00 93.69 112 VAL A N 1
ATOM 893 C CA . VAL A 1 112 ? -0.908 8.855 -15.730 1.00 93.69 112 VAL A CA 1
ATOM 894 C C . VAL A 1 112 ? -0.889 7.397 -15.281 1.00 93.69 112 VAL A C 1
ATOM 896 O O . VAL A 1 112 ? -1.925 6.731 -15.306 1.00 93.69 112 VAL A O 1
ATOM 899 N N . ASP A 1 113 ? 0.263 6.917 -14.816 1.00 93.19 113 ASP A N 1
ATOM 900 C CA . ASP A 1 113 ? 0.426 5.532 -14.375 1.00 93.19 113 ASP A CA 1
ATOM 901 C C . ASP A 1 113 ? -0.489 5.201 -13.189 1.00 93.19 113 ASP A C 1
ATOM 903 O O . ASP A 1 113 ? -1.173 4.175 -13.199 1.00 93.19 113 ASP A O 1
ATOM 907 N N . VAL A 1 114 ? -0.576 6.080 -12.183 1.00 93.88 114 VAL A N 1
ATOM 908 C CA . VAL A 1 114 ? -1.434 5.834 -11.013 1.00 93.88 114 VAL A CA 1
ATOM 909 C C . VAL A 1 114 ? -2.923 5.867 -11.368 1.00 93.88 114 VAL A C 1
ATOM 911 O O . VAL A 1 114 ? -3.698 5.087 -10.809 1.00 93.88 114 VAL A O 1
ATOM 914 N N . LEU A 1 115 ? -3.331 6.702 -12.334 1.00 94.38 115 LEU A N 1
ATOM 915 C CA . LEU A 1 115 ? -4.703 6.723 -12.850 1.00 94.38 115 LEU A CA 1
ATOM 916 C C . LEU A 1 115 ? -5.045 5.418 -13.576 1.00 94.38 115 LEU A C 1
ATOM 918 O O . LEU A 1 115 ? -6.104 4.840 -13.334 1.00 94.38 115 LEU A O 1
ATOM 922 N N . LEU A 1 116 ? -4.139 4.911 -14.417 1.00 95.06 116 LEU A N 1
ATOM 923 C CA . LEU A 1 116 ? -4.298 3.611 -15.085 1.00 95.06 116 LEU A CA 1
ATOM 924 C C . LEU A 1 116 ? -4.309 2.450 -14.084 1.00 95.06 116 LEU A C 1
ATOM 926 O O . LEU A 1 116 ? -4.992 1.441 -14.274 1.00 95.06 116 LEU A O 1
ATOM 930 N N . LEU A 1 117 ? -3.603 2.615 -12.969 1.00 94.31 117 LEU A N 1
ATOM 931 C CA . LEU A 1 117 ? -3.663 1.729 -11.822 1.00 94.31 117 LEU A CA 1
ATOM 932 C C . LEU A 1 117 ? -4.923 1.955 -10.962 1.00 94.31 117 LEU A C 1
ATOM 934 O O . LEU A 1 117 ? -5.005 1.364 -9.895 1.00 94.31 117 LEU A O 1
ATOM 938 N N . ASN A 1 118 ? -5.938 2.714 -11.374 1.00 93.62 118 ASN A N 1
ATOM 939 C CA . ASN A 1 118 ? -7.142 2.938 -10.559 1.00 93.62 118 ASN A CA 1
ATOM 940 C C . ASN A 1 118 ? -6.809 3.328 -9.102 1.00 93.62 118 ASN A C 1
ATOM 942 O O . ASN A 1 118 ? -7.463 2.855 -8.163 1.00 93.62 118 ASN A O 1
ATOM 946 N N . SER A 1 119 ? -5.749 4.122 -8.912 1.00 93.56 119 SER A N 1
ATOM 947 C CA . SER A 1 119 ? -5.427 4.694 -7.606 1.00 93.56 119 SER A CA 1
ATOM 948 C C . SER A 1 119 ? -6.622 5.510 -7.113 1.00 93.56 119 SER A C 1
ATOM 950 O O . SER A 1 119 ? -7.324 6.131 -7.917 1.00 93.56 119 SER A O 1
ATOM 952 N N . LYS A 1 120 ? -6.884 5.455 -5.807 1.00 87.69 120 LYS A N 1
ATOM 953 C CA . LYS A 1 120 ? -7.993 6.177 -5.169 1.00 87.69 120 LYS A CA 1
ATOM 954 C C . LYS A 1 120 ? -7.543 7.458 -4.490 1.00 87.69 120 LYS A C 1
ATOM 956 O O . LYS A 1 120 ? -6.359 7.523 -4.099 1.00 87.69 120 LYS A O 1
#

Secondary structure (DSSP, 8-state):
-HHHHHHHHHHHHHHTS-S----EEEEEETTS-HHHHHHHHHHHHHHHHH-TTTEEEEEEES-STTSPPGGGGHHHHHHHHHHHHHTT----B-------S-SSSTTTTHHHHHHHTT--

pLDDT: mean 94.62, std 4.5, range [75.12, 98.62]

InterPro domains:
  IPR006330 Adenosine/adenine deaminase [PTHR11409] (23-119)
  IPR032466 Metal-dependent hydrolase [SSF51556] (2-119)

Nearest PDB structures (foldseek):
  3lgg-assembly1_B  TM=9.224E-01  e=7.630E-10  Homo sapiens
  8qch-assembly10_H-3  TM=7.765E-01  e=7.935E-04  Homo sapiens
  8dgf-assembly1_C  TM=5.526E-01  e=8.368E-01  Escherichia coli
  3e9n-assembly2_G  TM=3.080E-01  e=3.278E-01  Corynebacterium glutamicum

Foldseek 3Di:
DVVVVVVVVVVCVVVVNPDPDAADAQEDELQDDLVVVLVSLVVLLVCCVVCVVHHAAYEYDDDQVPGDAPVVNVVSLVVSVVVCVVVVHDHAYAYDADPDPDPDDSRNCSVVVCVVSVHD

Radius of gyration: 16.25 Å; Cα contacts (8 Å, |Δi|>4): 138; chains: 1; bounding box: 31×35×47 Å

Organism: NCBI:txid708192

Sequence (120 aa):
MKIIIEEFDEFQQRTHNSFGGLKIIYCTPRSFSNDLVDFALNECLAFKNKWPKWIAGFDLVGEESKGRPVRDLVPEFLAFRTKSDEAGVQIPLLFHCGETTDIGNDTDSNLVDVLLLNSK

Mean predicted aligned error: 3.31 Å

Solvent-accessible surface area (backbone atoms only — not comparable to full-atom values): 6982 Å² total; per-residue (Å²): 108,68,68,62,51,52,55,50,52,54,50,29,64,77,52,73,61,72,67,98,76,75,71,39,68,46,71,44,62,46,79,54,54,69,70,57,47,46,50,50,51,53,49,45,51,53,45,34,72,75,37,58,85,37,47,62,24,36,32,52,39,72,67,50,77,84,33,62,51,60,72,84,46,45,71,52,55,53,52,49,48,54,55,28,57,74,68,73,45,88,69,44,42,48,60,72,58,44,74,61,93,67,80,91,48,66,46,43,48,24,47,57,51,41,55,76,62,63,45,101